Protein AF-A0A392R719-F1 (afdb_monomer)

Mean predicted aligned error: 5.39 Å

Secondary structure (DSSP, 8-state):
-HHHHHHTT-SEEEEEEEETTEEEEEEEE-TTSEEEEEEE-SSEEEEEEE-TTS--EEEEEEE--S-GGGHHHHHHHHHHHHHT--S-EEEEEE----S-STT--SSSPPPHHHHHHHHHHHHHTT----PPPS-S--

Structure (mmCIF, N/CA/C/O backbone):
data_AF-A0A392R719-F1
#
_entry.id   AF-A0A392R719-F1
#
loop_
_atom_site.group_PDB
_atom_site.id
_atom_site.type_symbol
_atom_site.label_atom_id
_atom_site.label_alt_id
_atom_site.label_comp_id
_atom_site.label_asym_id
_atom_site.label_entity_id
_atom_site.label_seq_id
_atom_site.pdbx_PDB_ins_code
_atom_site.Cartn_x
_atom_site.Cartn_y
_atom_site.Cartn_z
_atom_site.occupancy
_atom_site.B_iso_or_equiv
_atom_site.auth_seq_id
_atom_site.auth_comp_id
_atom_site.auth_asym_id
_atom_site.auth_atom_id
_atom_site.pdbx_PDB_model_num
ATOM 1 N N . MET A 1 1 ? -1.434 -20.487 6.150 1.00 82.00 1 MET A N 1
ATOM 2 C CA . MET A 1 1 ? -1.324 -19.248 6.953 1.00 82.00 1 MET A CA 1
ATOM 3 C C . MET A 1 1 ? -1.797 -19.401 8.394 1.00 82.00 1 MET A C 1
ATOM 5 O O . MET A 1 1 ? -1.171 -18.827 9.276 1.00 82.00 1 MET A O 1
ATOM 9 N N . GLU A 1 2 ? -2.795 -20.242 8.665 1.00 81.44 2 GLU A N 1
ATOM 10 C CA . GLU A 1 2 ? -3.361 -20.438 10.010 1.00 81.44 2 GLU A CA 1
ATOM 11 C C . GLU A 1 2 ? -2.340 -20.732 11.126 1.00 81.44 2 GLU A C 1
ATOM 13 O O . GLU A 1 2 ? -2.323 -20.056 12.150 1.00 81.44 2 GLU A O 1
ATOM 18 N N . ARG A 1 3 ? -1.407 -21.670 10.911 1.00 86.62 3 ARG A N 1
ATOM 19 C CA . ARG A 1 3 ? -0.369 -21.989 11.910 1.00 86.62 3 ARG A CA 1
ATOM 20 C C . ARG A 1 3 ? 0.508 -20.781 12.268 1.00 86.62 3 ARG A C 1
ATOM 22 O O . ARG A 1 3 ? 0.873 -20.609 13.424 1.00 86.62 3 ARG A O 1
ATOM 29 N N . ILE A 1 4 ? 0.848 -19.949 11.280 1.00 87.38 4 ILE A N 1
ATOM 30 C CA . ILE A 1 4 ? 1.670 -18.744 11.478 1.00 87.38 4 ILE A CA 1
ATOM 31 C C . ILE A 1 4 ? 0.869 -17.694 12.249 1.00 87.38 4 ILE A C 1
ATOM 33 O O . ILE A 1 4 ? 1.373 -17.145 13.224 1.00 87.38 4 ILE A O 1
ATOM 37 N N . ARG A 1 5 ? -0.393 -17.478 11.858 1.00 91.69 5 ARG A N 1
ATOM 38 C CA . ARG A 1 5 ? -1.322 -16.565 12.532 1.00 91.69 5 ARG A CA 1
ATOM 39 C C . ARG A 1 5 ? -1.428 -16.874 14.028 1.00 91.69 5 ARG A C 1
ATOM 41 O O . ARG A 1 5 ? -1.246 -15.978 14.850 1.00 91.69 5 ARG A O 1
ATOM 48 N N . VAL A 1 6 ? -1.652 -18.145 14.372 1.00 85.88 6 VAL A N 1
ATOM 49 C CA . VAL A 1 6 ? -1.756 -18.607 15.766 1.00 85.88 6 VAL A CA 1
ATOM 50 C C . VAL A 1 6 ? -0.429 -18.434 16.509 1.00 85.88 6 VAL A C 1
ATOM 52 O O . VAL A 1 6 ? -0.413 -17.861 17.598 1.00 85.88 6 VAL A O 1
ATOM 55 N N . ASN A 1 7 ? 0.694 -18.848 15.913 1.00 90.25 7 ASN A N 1
ATOM 56 C CA . ASN A 1 7 ? 2.013 -18.736 16.547 1.00 90.25 7 ASN A CA 1
ATOM 57 C C . ASN A 1 7 ? 2.412 -17.280 16.845 1.00 90.25 7 ASN A C 1
ATOM 59 O O . ASN A 1 7 ? 3.016 -17.006 17.880 1.00 90.25 7 ASN A O 1
ATOM 63 N N . LEU A 1 8 ? 2.050 -16.343 15.964 1.00 90.50 8 LEU A N 1
ATOM 64 C CA . LEU A 1 8 ? 2.314 -14.909 16.126 1.00 90.50 8 LEU A CA 1
ATOM 65 C C . LEU A 1 8 ? 1.253 -14.182 16.972 1.00 90.50 8 LEU A C 1
ATOM 67 O O . LEU A 1 8 ? 1.359 -12.973 17.198 1.00 90.50 8 LEU A O 1
ATOM 71 N N . LYS A 1 9 ? 0.254 -14.912 17.488 1.00 91.31 9 LYS A N 1
ATOM 72 C CA . LYS A 1 9 ? -0.835 -14.383 18.323 1.00 91.31 9 LYS A CA 1
ATOM 73 C C . LYS A 1 9 ? -1.653 -13.298 17.607 1.00 91.31 9 LYS A C 1
ATOM 75 O O . LYS A 1 9 ? -2.016 -12.283 18.208 1.00 91.31 9 LYS A O 1
ATOM 80 N N . PHE A 1 10 ? -1.916 -13.496 16.317 1.00 92.19 10 PHE A N 1
ATOM 81 C CA . PHE A 1 10 ? -2.918 -12.734 15.574 1.00 92.19 10 PHE A CA 1
ATOM 82 C C . PHE A 1 10 ? -4.261 -13.459 15.629 1.00 92.19 10 PHE A C 1
ATOM 84 O O . PHE A 1 10 ? -4.327 -14.687 15.568 1.00 92.19 10 PHE A O 1
ATOM 91 N N . THR A 1 11 ? -5.350 -12.713 15.744 1.00 91.19 11 THR A N 1
ATOM 92 C CA . THR A 1 11 ? -6.697 -13.280 15.909 1.00 91.19 11 THR A CA 1
ATOM 93 C C . THR A 1 11 ? -7.426 -13.415 14.579 1.00 91.19 11 THR A C 1
ATOM 95 O O . THR A 1 11 ? -8.192 -14.357 14.408 1.00 91.19 11 THR A O 1
ATOM 98 N N . SER A 1 12 ? -7.109 -12.548 13.618 1.00 91.50 12 SER A N 1
ATOM 99 C CA . SER A 1 12 ? -7.729 -12.500 12.299 1.00 91.50 12 SER A CA 1
ATOM 100 C C . SER A 1 12 ? -6.676 -12.482 11.190 1.00 91.50 12 SER A C 1
ATOM 102 O O . SER A 1 12 ? -5.532 -12.064 11.394 1.00 91.50 12 SER A O 1
ATOM 104 N N . CYS A 1 13 ? -7.048 -12.983 10.012 1.00 92.56 13 CYS A N 1
ATOM 105 C CA . CYS A 1 13 ? -6.182 -13.046 8.840 1.00 92.56 13 CYS A CA 1
ATOM 106 C C . CYS A 1 13 ? -7.016 -13.040 7.558 1.00 92.56 13 CYS A C 1
ATOM 108 O O . CYS A 1 13 ? -8.025 -13.735 7.475 1.00 92.56 13 CYS A O 1
ATOM 110 N N . LEU A 1 14 ? -6.538 -12.323 6.546 1.00 92.50 14 LEU A N 1
ATOM 111 C CA . LEU A 1 14 ? -6.961 -12.476 5.160 1.00 92.50 14 LEU A CA 1
ATOM 112 C C . LEU A 1 14 ? -5.740 -12.883 4.341 1.00 92.50 14 LEU A C 1
ATOM 114 O O . LEU A 1 14 ? -4.682 -12.266 4.464 1.00 92.50 14 LEU A O 1
ATOM 118 N N . SER A 1 15 ? -5.886 -13.915 3.517 1.00 92.19 15 SER A N 1
ATOM 119 C CA . SER A 1 15 ? -4.845 -14.368 2.599 1.00 92.19 15 SER A CA 1
ATOM 120 C C . SER A 1 15 ? -5.421 -14.483 1.194 1.00 92.19 15 SER A C 1
ATOM 122 O O . SER A 1 15 ? -6.514 -15.013 1.015 1.00 92.19 15 SER A O 1
ATOM 124 N N . VAL A 1 16 ? -4.675 -13.989 0.216 1.00 90.75 16 VAL A N 1
ATOM 125 C CA . VAL A 1 16 ? -4.903 -14.197 -1.211 1.00 90.75 16 VAL A CA 1
ATOM 126 C C . VAL A 1 16 ? -3.910 -15.252 -1.673 1.00 90.75 16 VAL A C 1
ATOM 128 O O . VAL A 1 16 ? -2.716 -15.137 -1.389 1.00 90.75 16 VAL A O 1
ATOM 131 N N . ASP A 1 17 ? -4.408 -16.287 -2.344 1.00 86.00 17 ASP A N 1
ATOM 132 C CA . ASP A 1 17 ? -3.599 -17.435 -2.741 1.00 86.00 17 ASP A CA 1
ATOM 133 C C . ASP A 1 17 ? -2.535 -17.080 -3.788 1.00 86.00 17 ASP A C 1
ATOM 135 O O . ASP A 1 17 ? -2.691 -16.173 -4.612 1.00 86.00 17 ASP A O 1
ATOM 139 N N . VAL A 1 18 ? -1.441 -17.840 -3.754 1.00 84.81 18 VAL A N 1
ATOM 140 C CA . VAL A 1 18 ? -0.403 -17.817 -4.790 1.00 84.81 18 VAL A CA 1
ATOM 141 C C . VAL A 1 18 ? -0.938 -18.426 -6.086 1.00 84.81 18 VAL A C 1
ATOM 143 O O . VAL A 1 18 ? -1.777 -19.326 -6.057 1.00 84.81 18 VAL A O 1
ATOM 146 N N . GLU A 1 19 ? -0.399 -18.009 -7.231 1.00 77.12 19 GLU A N 1
ATOM 147 C CA . GLU A 1 19 ? -0.584 -18.739 -8.487 1.00 77.12 19 GLU A CA 1
ATOM 148 C C . GLU A 1 19 ? 0.731 -19.399 -8.894 1.00 77.12 19 GLU A C 1
ATOM 150 O O . GLU A 1 19 ? 1.744 -18.740 -9.145 1.00 77.12 19 GLU A O 1
ATOM 155 N N . GLY A 1 20 ? 0.738 -20.731 -8.917 1.00 82.44 20 GLY A N 1
ATOM 156 C CA . GLY A 1 20 ? 1.960 -21.495 -9.134 1.00 82.44 20 GLY A CA 1
ATOM 157 C C . GLY A 1 20 ? 2.986 -21.243 -8.024 1.00 82.44 20 GLY A C 1
ATOM 158 O O . GLY A 1 20 ? 2.823 -21.731 -6.908 1.00 82.44 20 GLY A O 1
ATOM 159 N N . ARG A 1 21 ? 4.066 -20.518 -8.342 1.00 73.62 21 ARG A N 1
ATOM 160 C CA . ARG A 1 21 ? 5.173 -20.200 -7.414 1.00 73.62 21 ARG A CA 1
ATOM 161 C C . ARG A 1 21 ? 5.289 -18.710 -7.081 1.00 73.62 21 ARG A C 1
ATOM 163 O O . ARG A 1 21 ? 6.277 -18.313 -6.470 1.00 73.62 21 ARG A O 1
ATOM 170 N N . SER A 1 22 ? 4.330 -17.891 -7.507 1.00 72.88 22 SER A N 1
ATOM 171 C CA . SER A 1 22 ? 4.444 -16.433 -7.446 1.00 72.88 22 SER A CA 1
ATOM 172 C C . SER A 1 22 ? 3.203 -15.779 -6.851 1.00 72.88 22 SER A C 1
ATOM 174 O O . SER A 1 22 ? 2.090 -16.305 -6.929 1.00 72.88 22 SER A O 1
ATOM 176 N N . GLY A 1 23 ? 3.419 -14.602 -6.266 1.00 79.75 23 GLY A N 1
ATOM 177 C CA . GLY A 1 23 ? 2.388 -13.825 -5.592 1.00 79.75 23 GLY A CA 1
ATOM 178 C C . GLY A 1 23 ? 2.100 -14.342 -4.188 1.00 79.75 23 GLY A C 1
ATOM 179 O O . GLY A 1 23 ? 2.987 -14.849 -3.502 1.00 79.75 23 GLY A O 1
ATOM 180 N N . GLY A 1 24 ? 0.839 -14.211 -3.788 1.00 86.56 24 GLY A N 1
ATOM 181 C CA . GLY A 1 24 ? 0.393 -14.453 -2.426 1.00 86.56 24 GLY A CA 1
ATOM 182 C C . GLY A 1 24 ? 0.549 -13.205 -1.570 1.00 86.56 24 GLY A C 1
ATOM 183 O O . GLY A 1 24 ? 1.637 -12.653 -1.433 1.00 86.56 24 GLY A O 1
ATOM 184 N N . LEU A 1 25 ? -0.553 -12.770 -0.972 1.00 91.31 25 LEU A N 1
ATOM 185 C CA . LEU A 1 25 ? -0.563 -11.644 -0.048 1.00 91.31 25 LEU A CA 1
ATOM 186 C C . LEU A 1 25 ? -1.339 -12.054 1.191 1.00 91.31 25 LEU A C 1
ATOM 188 O O . LEU A 1 25 ? -2.380 -12.696 1.091 1.00 91.31 25 LEU A O 1
ATOM 192 N N .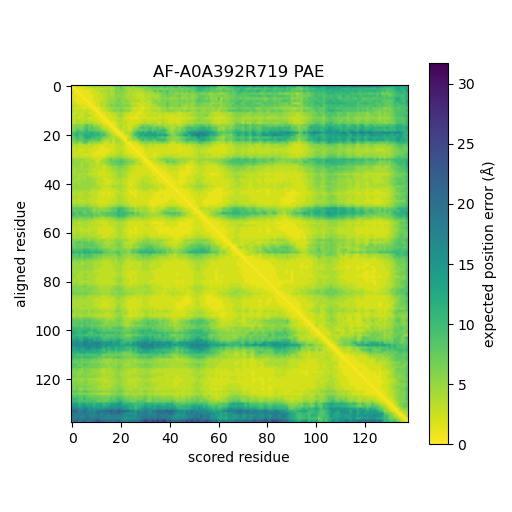 SER A 1 26 ? -0.845 -11.698 2.370 1.00 92.56 26 SER A N 1
ATOM 193 C CA . SER A 1 26 ? -1.572 -11.963 3.602 1.00 92.56 26 SER A CA 1
ATOM 194 C C . SER A 1 26 ? -1.471 -10.786 4.544 1.00 92.56 26 SER A C 1
ATOM 196 O O . SER A 1 26 ? -0.384 -10.269 4.778 1.00 92.56 26 SER A O 1
ATOM 198 N N . VAL A 1 27 ? -2.604 -10.427 5.135 1.00 93.81 27 VAL A N 1
ATOM 199 C CA . VAL A 1 27 ? -2.682 -9.449 6.217 1.00 93.81 27 VAL A CA 1
ATOM 200 C C . VAL A 1 27 ? -3.224 -10.142 7.452 1.00 93.81 27 VAL A C 1
ATOM 202 O O . VAL A 1 27 ? -4.171 -10.921 7.367 1.00 93.81 27 VAL A O 1
ATOM 205 N N . MET A 1 28 ? -2.608 -9.874 8.598 1.00 93.81 28 MET A N 1
ATOM 206 C CA . MET A 1 28 ? -3.021 -10.394 9.897 1.00 93.81 28 MET A CA 1
ATOM 207 C C . MET A 1 28 ? -3.210 -9.235 10.862 1.00 93.81 28 MET A C 1
ATOM 209 O O . MET A 1 28 ? -2.431 -8.284 10.849 1.00 93.81 28 MET A O 1
ATOM 213 N N . TRP A 1 29 ? -4.226 -9.319 11.711 1.00 93.75 29 TRP A N 1
ATOM 214 C CA . TRP A 1 29 ? -4.490 -8.311 12.733 1.00 93.75 29 TRP A CA 1
ATOM 215 C C . TRP A 1 29 ? -5.018 -8.959 14.012 1.00 93.75 29 TRP A C 1
ATOM 217 O O . TRP A 1 29 ? -5.340 -10.151 14.059 1.00 93.75 29 TRP A O 1
ATOM 227 N N . ARG A 1 30 ? -5.010 -8.175 15.090 1.00 91.31 30 ARG A N 1
ATOM 228 C CA . ARG A 1 30 ? -5.545 -8.555 16.401 1.00 91.31 30 ARG A CA 1
ATOM 229 C C . ARG A 1 30 ? -6.925 -7.936 16.583 1.00 91.31 30 ARG A C 1
ATOM 231 O O . ARG A 1 30 ? -7.149 -6.837 16.097 1.00 91.31 30 ARG A O 1
ATOM 238 N N . ASP A 1 31 ? -7.785 -8.574 17.372 1.00 88.19 31 ASP A N 1
ATOM 239 C CA . ASP A 1 31 ? -9.163 -8.116 17.633 1.00 88.19 31 ASP A CA 1
ATOM 240 C C . ASP A 1 31 ? -9.208 -6.815 18.444 1.00 88.19 31 ASP A C 1
ATOM 242 O O . ASP A 1 31 ? -10.249 -6.177 18.559 1.00 88.19 31 ASP A O 1
ATOM 246 N N . THR A 1 32 ? -8.061 -6.391 18.982 1.00 88.75 32 THR A N 1
ATOM 247 C CA . THR A 1 32 ? -7.876 -5.054 19.552 1.00 88.75 32 THR A CA 1
ATOM 248 C C . THR A 1 32 ? -8.057 -3.945 18.514 1.00 88.75 32 THR A C 1
ATOM 250 O O . THR A 1 32 ? -8.296 -2.807 18.897 1.00 88.75 32 THR A O 1
ATOM 253 N N . ILE A 1 33 ? -7.915 -4.262 17.223 1.00 89.62 33 ILE A N 1
ATOM 254 C CA . ILE A 1 33 ? -8.119 -3.350 16.098 1.00 89.62 33 ILE A CA 1
ATOM 255 C C . ILE A 1 33 ? -9.254 -3.914 15.248 1.00 89.62 33 ILE A C 1
ATOM 257 O O . ILE A 1 33 ? -9.202 -5.060 14.795 1.00 89.62 33 ILE A O 1
ATOM 261 N N . LYS A 1 34 ? -10.286 -3.105 15.015 1.00 93.25 34 LYS A N 1
ATOM 262 C CA . LYS A 1 34 ? -11.394 -3.496 14.153 1.00 93.25 34 LYS A CA 1
ATOM 263 C C . LYS A 1 34 ? -11.026 -3.174 12.707 1.00 93.25 34 LYS A C 1
ATOM 265 O O . LYS A 1 34 ? -10.820 -2.018 12.360 1.00 93.25 34 LYS A O 1
ATOM 270 N N . CYS A 1 35 ? -10.944 -4.203 11.871 1.00 94.19 35 CYS A N 1
ATOM 271 C CA . CYS A 1 35 ? -10.668 -4.062 10.443 1.00 94.19 35 CYS A CA 1
ATOM 272 C C . CYS A 1 35 ? -11.825 -4.637 9.628 1.00 94.19 35 CYS A C 1
ATOM 274 O O . CYS A 1 35 ? -12.279 -5.754 9.890 1.00 94.19 35 CYS A O 1
ATOM 276 N N . ARG A 1 36 ? -12.257 -3.912 8.598 1.00 94.44 36 ARG A N 1
ATOM 277 C CA . ARG A 1 36 ? -13.234 -4.367 7.610 1.00 94.44 36 ARG A CA 1
ATOM 278 C C . ARG A 1 36 ? -12.582 -4.451 6.238 1.00 94.44 36 ARG A C 1
ATOM 280 O O . ARG A 1 36 ? -12.029 -3.476 5.747 1.00 94.44 36 ARG A O 1
ATOM 287 N N . VAL A 1 37 ? -12.671 -5.611 5.595 1.00 95.31 37 VAL A N 1
ATOM 288 C CA . VAL A 1 37 ? -12.181 -5.791 4.221 1.00 95.31 37 VAL A CA 1
ATOM 289 C C . VAL A 1 37 ? -13.066 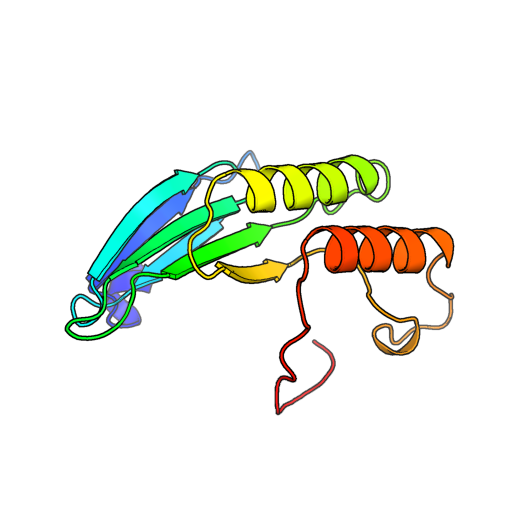-4.993 3.265 1.00 95.31 37 VAL A C 1
ATOM 291 O O . VAL A 1 37 ? -14.286 -5.152 3.279 1.00 95.31 37 VAL A O 1
ATOM 294 N N . MET A 1 38 ? -12.454 -4.129 2.453 1.00 95.31 38 MET A N 1
ATOM 295 C CA . MET A 1 38 ? -13.148 -3.333 1.437 1.00 95.31 38 MET A CA 1
ATOM 296 C C . MET A 1 38 ? -13.188 -4.084 0.104 1.00 95.31 38 MET A C 1
ATOM 298 O O . MET A 1 38 ? -14.255 -4.375 -0.424 1.00 95.31 38 MET A O 1
ATOM 302 N N . ASN A 1 39 ? -12.015 -4.430 -0.418 1.00 95.31 39 ASN A N 1
ATOM 303 C CA . ASN A 1 39 ? -11.809 -5.260 -1.598 1.00 95.31 39 ASN A CA 1
ATOM 304 C C . ASN A 1 39 ? -10.367 -5.784 -1.593 1.00 95.31 39 ASN A C 1
ATOM 306 O O . ASN A 1 39 ? -9.519 -5.335 -0.819 1.00 95.31 39 ASN A O 1
ATOM 310 N N . TYR A 1 40 ? -10.081 -6.757 -2.444 1.00 95.00 40 TYR A N 1
ATOM 311 C CA . TYR A 1 40 ? -8.736 -7.287 -2.612 1.00 95.00 40 TYR A CA 1
ATOM 312 C C . TYR A 1 40 ? -8.562 -7.832 -4.025 1.00 95.00 40 TYR A C 1
ATOM 314 O O . TYR A 1 40 ? -9.526 -8.152 -4.720 1.00 95.00 40 TYR A O 1
ATOM 322 N N . SER A 1 41 ? -7.309 -7.942 -4.434 1.00 92.69 41 SER A N 1
ATOM 323 C CA . SER A 1 41 ? -6.873 -8.600 -5.656 1.00 92.69 41 SER A CA 1
ATOM 324 C C . SER A 1 41 ? -5.603 -9.398 -5.357 1.00 92.69 41 SER A C 1
ATOM 326 O O . SER A 1 41 ? -5.184 -9.531 -4.208 1.00 92.69 41 SER A O 1
ATOM 328 N N . ARG A 1 42 ? -4.942 -9.912 -6.393 1.00 90.38 42 ARG A N 1
ATOM 329 C CA . ARG A 1 42 ? -3.618 -10.531 -6.243 1.00 90.38 42 ARG A CA 1
ATOM 330 C C . ARG A 1 42 ? -2.511 -9.547 -5.881 1.00 90.38 42 ARG A C 1
ATOM 332 O O . ARG A 1 42 ? -1.487 -9.969 -5.356 1.00 90.38 42 ARG A O 1
ATOM 339 N N . ASN A 1 43 ? -2.712 -8.267 -6.176 1.00 92.56 43 ASN A N 1
ATOM 340 C CA . ASN A 1 43 ? -1.711 -7.222 -6.004 1.00 92.56 43 ASN A CA 1
ATOM 341 C C . ASN A 1 43 ? -2.019 -6.296 -4.830 1.00 92.56 43 ASN A C 1
ATOM 343 O O . ASN A 1 43 ? -1.182 -5.468 -4.491 1.00 92.56 43 ASN A O 1
ATOM 347 N N . PHE A 1 44 ? -3.191 -6.406 -4.201 1.00 95.19 44 PHE A N 1
ATOM 348 C CA . PHE A 1 44 ? -3.481 -5.623 -3.008 1.00 95.19 44 PHE A CA 1
ATOM 349 C C . PHE A 1 44 ? -4.553 -6.246 -2.113 1.00 95.19 44 PHE A C 1
ATOM 351 O O . PHE A 1 44 ? -5.426 -6.980 -2.569 1.00 95.19 44 PHE A O 1
ATOM 358 N N . ILE A 1 45 ? -4.538 -5.866 -0.840 1.00 97.06 45 ILE A N 1
ATOM 359 C CA . ILE A 1 45 ? -5.638 -6.039 0.109 1.00 97.06 45 ILE A CA 1
ATOM 360 C C . ILE A 1 45 ? -5.969 -4.659 0.678 1.00 97.06 45 ILE A C 1
ATOM 362 O O . ILE A 1 45 ? -5.099 -4.021 1.266 1.00 97.06 45 ILE A O 1
ATOM 366 N N . ASN A 1 46 ? -7.219 -4.215 0.528 1.00 96.81 46 ASN A N 1
ATOM 367 C CA . ASN A 1 46 ? -7.709 -2.969 1.113 1.00 96.81 46 ASN A CA 1
ATOM 368 C C . ASN A 1 46 ? -8.576 -3.246 2.335 1.00 96.81 46 ASN A C 1
ATOM 370 O O . ASN A 1 46 ? -9.545 -4.013 2.290 1.00 96.81 46 ASN A O 1
ATOM 374 N N . LEU A 1 47 ? -8.249 -2.558 3.418 1.00 97.06 47 LEU A N 1
ATOM 375 C CA . LEU A 1 47 ? -8.902 -2.653 4.710 1.00 97.06 47 LEU A CA 1
ATOM 376 C C . LEU A 1 47 ? -9.315 -1.255 5.153 1.00 97.06 47 LEU A C 1
ATOM 378 O O . LEU A 1 47 ? -8.578 -0.292 4.967 1.00 97.06 47 LEU A O 1
ATOM 382 N N . ILE A 1 48 ? -10.479 -1.158 5.773 1.00 97.19 48 ILE A N 1
ATOM 383 C CA . ILE A 1 48 ? -10.880 0.001 6.561 1.00 97.19 48 ILE A CA 1
ATOM 384 C C . ILE A 1 48 ? -10.596 -0.343 8.016 1.00 97.19 48 ILE A C 1
ATOM 386 O O . ILE A 1 48 ? -11.013 -1.397 8.499 1.00 97.19 48 ILE A O 1
ATOM 390 N N . VAL A 1 49 ? -9.835 0.515 8.678 1.00 96.56 49 VAL A N 1
ATOM 391 C CA . VAL A 1 49 ? -9.448 0.396 10.077 1.00 96.56 49 VAL A CA 1
ATOM 392 C C . VAL A 1 49 ? -10.335 1.333 10.881 1.00 96.56 49 VAL A C 1
ATOM 394 O O . VAL A 1 49 ? -10.333 2.541 10.663 1.00 96.56 49 VAL A O 1
ATOM 397 N N . GLU A 1 50 ? -11.090 0.751 11.805 1.00 94.81 50 GLU A N 1
ATOM 398 C CA . GLU A 1 50 ? -12.039 1.451 12.661 1.00 94.81 50 GLU A CA 1
ATOM 399 C C . GLU A 1 50 ? -11.452 1.530 14.078 1.00 94.81 50 GLU A C 1
ATOM 401 O O . GLU A 1 50 ? -11.205 0.506 14.729 1.00 94.81 50 GLU A O 1
ATOM 406 N N . GLU A 1 51 ? -11.225 2.746 14.576 1.00 87.94 51 GLU A N 1
ATOM 407 C CA . GLU A 1 51 ? -10.697 2.984 15.920 1.00 87.94 51 GLU A CA 1
ATOM 408 C C . GLU A 1 51 ? -11.668 3.849 16.728 1.00 87.94 51 GLU A C 1
ATOM 410 O O . GLU A 1 51 ? -12.087 4.929 16.316 1.00 87.94 51 GLU A O 1
ATOM 415 N N . LYS A 1 52 ? -12.049 3.376 17.919 1.00 87.31 52 LYS A N 1
ATOM 416 C CA . LYS A 1 52 ? -13.054 4.058 18.738 1.00 87.31 52 LYS A CA 1
ATOM 417 C C . LYS A 1 52 ? -12.577 5.463 19.123 1.00 87.31 52 LYS A C 1
ATOM 419 O O . LYS A 1 52 ? -11.610 5.608 19.863 1.00 87.31 52 LYS A O 1
ATOM 424 N N . GLY A 1 53 ? -13.325 6.480 18.696 1.00 87.81 53 GLY A N 1
ATOM 425 C CA . GLY A 1 53 ? -13.030 7.882 19.006 1.00 87.81 53 GLY A CA 1
ATOM 426 C C . GLY A 1 53 ? -12.025 8.542 18.060 1.00 87.81 53 GLY A C 1
ATOM 427 O O . GLY A 1 53 ? -11.624 9.672 18.329 1.00 87.81 53 GLY A O 1
ATOM 428 N N . LYS A 1 54 ? -11.637 7.871 16.970 1.00 90.62 54 LYS A N 1
ATOM 429 C CA . LYS A 1 54 ? -10.901 8.469 15.853 1.00 90.62 54 LYS A CA 1
ATOM 430 C C . LYS A 1 54 ? -11.692 8.313 14.559 1.00 90.62 54 LYS A C 1
ATOM 432 O O . LYS A 1 54 ? -12.679 7.585 14.513 1.00 90.62 54 LYS A O 1
ATOM 437 N N . GLU A 1 55 ? -11.266 9.043 13.539 1.00 93.62 55 GLU A N 1
ATOM 438 C CA . GLU A 1 55 ? -11.773 8.869 12.184 1.00 93.62 55 GLU A CA 1
ATOM 439 C C . GLU A 1 55 ? -11.304 7.524 11.615 1.00 93.62 55 GLU A C 1
ATOM 441 O O . GLU A 1 55 ? -10.163 7.105 11.840 1.00 93.62 55 GLU A O 1
ATOM 446 N N . ASP A 1 56 ? -12.197 6.849 10.893 1.00 95.81 56 ASP A N 1
ATOM 447 C CA . ASP A 1 56 ? -11.856 5.635 10.162 1.00 95.81 56 ASP A CA 1
ATOM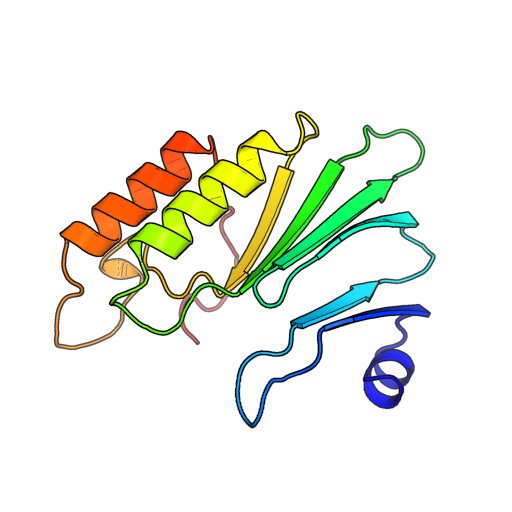 448 C C . ASP A 1 56 ? -10.840 5.966 9.067 1.00 95.81 56 ASP A C 1
ATOM 450 O O . ASP A 1 56 ? -10.929 6.987 8.389 1.00 95.81 56 ASP A O 1
ATOM 454 N N . TRP A 1 57 ? -9.884 5.073 8.851 1.00 96.69 57 TRP A N 1
ATOM 455 C CA . TRP A 1 57 ? -8.869 5.254 7.817 1.00 96.69 57 TRP A CA 1
ATOM 456 C C . TRP A 1 57 ? -8.670 3.969 7.029 1.00 96.69 57 TRP A C 1
ATOM 458 O O . TRP A 1 57 ? -9.115 2.885 7.410 1.00 96.69 57 TRP A O 1
ATOM 468 N N . ARG A 1 58 ? -8.024 4.087 5.877 1.00 96.94 58 ARG A N 1
ATOM 469 C CA . ARG A 1 58 ? -7.846 2.998 4.928 1.00 96.94 58 ARG A CA 1
ATOM 470 C C . ARG A 1 58 ? -6.400 2.529 4.911 1.00 96.94 58 ARG A C 1
ATOM 472 O O . ARG A 1 58 ? -5.495 3.320 4.662 1.00 96.94 58 ARG A O 1
ATOM 479 N N . LEU A 1 59 ? -6.207 1.227 5.096 1.00 96.81 59 LEU A N 1
ATOM 480 C CA . LEU A 1 59 ? -4.936 0.541 4.909 1.00 96.81 59 LEU A CA 1
ATOM 481 C C . LEU A 1 59 ? -4.967 -0.264 3.610 1.00 96.81 59 LEU A C 1
ATOM 483 O O . LEU A 1 59 ? -5.801 -1.155 3.446 1.00 96.81 59 LEU A O 1
ATOM 487 N N . THR A 1 60 ? -4.017 -0.005 2.722 1.00 97.50 60 THR A N 1
ATOM 488 C CA . THR A 1 60 ? -3.759 -0.841 1.550 1.00 97.50 60 THR A CA 1
ATOM 489 C C . THR A 1 60 ? -2.453 -1.592 1.740 1.00 97.50 60 THR A C 1
ATOM 491 O O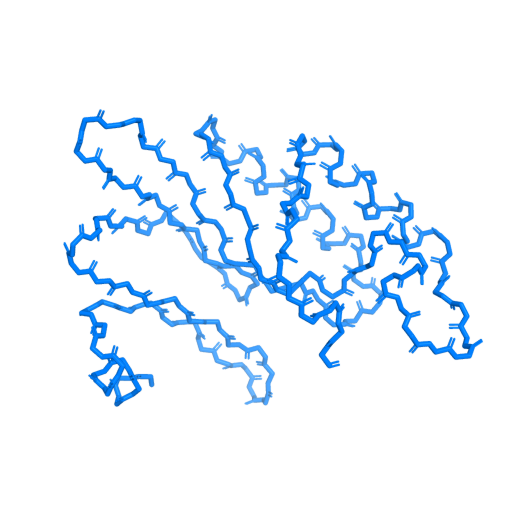 . THR A 1 60 ? -1.392 -0.986 1.830 1.00 97.50 60 THR A O 1
ATOM 494 N N . CYS A 1 61 ? -2.513 -2.919 1.761 1.00 96.19 61 CYS A N 1
ATOM 495 C CA . CYS A 1 61 ? -1.327 -3.756 1.625 1.00 96.19 61 CYS A CA 1
ATOM 496 C C . CYS A 1 61 ? -1.121 -4.039 0.140 1.00 96.19 61 CYS A C 1
ATOM 498 O O . CYS A 1 61 ? -1.981 -4.661 -0.474 1.00 96.19 61 CYS A O 1
ATOM 500 N N . TYR A 1 62 ? -0.024 -3.561 -0.433 1.00 94.75 62 TYR A N 1
ATOM 501 C CA . TYR A 1 62 ? 0.253 -3.542 -1.864 1.00 94.75 62 TYR A CA 1
ATOM 502 C C . TYR A 1 62 ? 1.419 -4.466 -2.230 1.00 94.75 62 TYR A C 1
ATOM 504 O O . TYR A 1 62 ? 2.415 -4.569 -1.514 1.00 94.75 62 TYR A O 1
ATOM 512 N N . TYR A 1 63 ? 1.295 -5.131 -3.371 1.00 91.94 63 TYR A N 1
ATOM 513 C CA . TYR A 1 63 ? 2.324 -5.958 -3.978 1.00 91.94 63 TYR A CA 1
ATOM 514 C C . TYR A 1 63 ? 2.414 -5.625 -5.470 1.00 91.94 63 TYR A C 1
ATOM 516 O O . TYR A 1 63 ? 1.637 -6.116 -6.296 1.00 91.94 63 TYR A O 1
ATOM 524 N N . GLY A 1 64 ? 3.345 -4.734 -5.801 1.00 88.38 64 GLY A N 1
ATOM 525 C CA . GLY A 1 64 ? 3.593 -4.249 -7.151 1.00 88.38 64 GLY A CA 1
ATOM 526 C C . GLY A 1 64 ? 4.171 -5.326 -8.062 1.00 88.38 64 GLY A C 1
ATOM 527 O O . GLY A 1 64 ? 4.750 -6.314 -7.614 1.00 88.38 64 GLY A O 1
ATOM 528 N N . TYR A 1 65 ? 4.029 -5.128 -9.371 1.00 87.94 65 TYR A N 1
ATOM 529 C CA . TYR A 1 65 ? 4.510 -6.096 -10.352 1.00 87.94 65 TYR A CA 1
ATOM 530 C C . TYR A 1 65 ? 6.047 -6.206 -10.334 1.00 87.94 65 TYR A C 1
ATOM 532 O O . TYR A 1 65 ? 6.743 -5.183 -10.401 1.00 87.94 65 TYR A O 1
ATOM 540 N N . PRO A 1 66 ? 6.610 -7.426 -10.296 1.00 84.62 66 PRO A N 1
ATOM 541 C CA . PRO A 1 66 ? 8.055 -7.606 -10.391 1.00 84.62 66 PRO A CA 1
ATOM 542 C C . PRO A 1 66 ? 8.569 -7.302 -11.809 1.00 84.62 66 PRO A C 1
ATOM 544 O O . PRO A 1 66 ? 9.726 -6.914 -11.988 1.00 84.62 66 PRO A O 1
ATOM 547 N N . GLU A 1 67 ? 7.726 -7.431 -12.840 1.00 85.56 67 GLU A N 1
ATOM 548 C CA . GLU A 1 67 ? 8.126 -7.197 -14.224 1.00 85.56 67 GLU A CA 1
ATOM 549 C C . GLU A 1 67 ? 8.220 -5.704 -14.554 1.00 85.56 67 GLU A C 1
ATOM 551 O O . GLU A 1 67 ? 7.231 -4.969 -14.555 1.00 85.56 67 GLU A O 1
ATOM 556 N N . ARG A 1 68 ? 9.405 -5.263 -14.995 1.00 82.44 68 ARG A N 1
ATOM 557 C CA . ARG A 1 68 ? 9.629 -3.873 -15.438 1.00 82.44 68 ARG A CA 1
ATOM 558 C C . ARG A 1 68 ? 8.686 -3.422 -16.559 1.00 82.44 68 ARG A C 1
ATOM 560 O O . ARG A 1 68 ? 8.361 -2.243 -16.642 1.00 82.44 68 ARG A O 1
ATOM 567 N N . GLY A 1 69 ? 8.233 -4.340 -17.416 1.00 86.81 69 GLY A N 1
ATOM 568 C CA . GLY A 1 69 ? 7.279 -4.031 -18.489 1.00 86.81 69 GLY A CA 1
ATOM 569 C C . GLY A 1 69 ? 5.903 -3.578 -17.985 1.00 86.81 69 GLY A C 1
ATOM 570 O O . GLY A 1 69 ? 5.157 -2.958 -18.736 1.00 86.81 69 GLY A O 1
ATOM 571 N N . ARG A 1 70 ? 5.578 -3.840 -16.712 1.00 88.44 70 ARG A N 1
ATOM 572 C CA . ARG A 1 70 ? 4.271 -3.564 -16.099 1.00 88.44 70 ARG A CA 1
ATOM 573 C C . ARG A 1 70 ? 4.285 -2.366 -15.149 1.00 88.44 70 ARG A C 1
ATOM 575 O O . ARG A 1 70 ? 3.316 -2.134 -14.438 1.00 88.44 70 ARG A O 1
ATOM 582 N N . ARG A 1 71 ? 5.351 -1.563 -15.164 1.00 90.94 71 ARG A N 1
ATOM 583 C CA . ARG A 1 71 ? 5.524 -0.403 -14.269 1.00 90.94 71 ARG A CA 1
ATOM 584 C C . ARG A 1 71 ? 4.423 0.640 -14.435 1.00 90.94 71 ARG A C 1
ATOM 586 O O . ARG A 1 71 ? 3.854 1.080 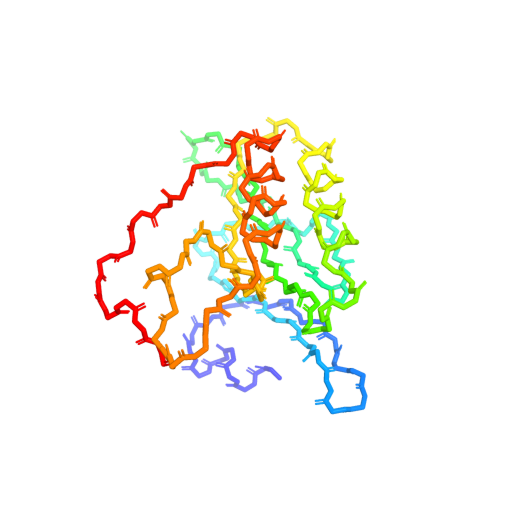-13.451 1.00 90.94 71 ARG A O 1
ATOM 593 N N . ARG A 1 72 ? 4.021 0.932 -15.677 1.00 92.12 72 ARG A N 1
ATOM 594 C CA . ARG A 1 72 ? 2.868 1.813 -15.937 1.00 92.12 72 ARG A CA 1
ATOM 595 C C . ARG A 1 72 ? 1.577 1.267 -15.330 1.00 92.12 72 ARG A C 1
ATOM 597 O O . ARG A 1 72 ? 0.886 2.005 -14.652 1.00 92.12 72 ARG A O 1
ATOM 604 N N . GLN A 1 73 ? 1.324 -0.036 -15.474 1.00 93.38 73 GLN A N 1
ATOM 605 C CA . GLN A 1 73 ? 0.158 -0.682 -14.861 1.00 93.38 73 GLN A CA 1
ATOM 606 C C . GLN A 1 73 ? 0.208 -0.631 -13.327 1.00 93.38 73 GLN A C 1
ATOM 608 O O . GLN A 1 73 ? -0.833 -0.514 -12.694 1.00 93.38 73 GLN A O 1
ATOM 613 N N . ALA A 1 74 ? 1.399 -0.714 -12.724 1.00 93.44 74 ALA A N 1
ATOM 614 C CA . ALA A 1 74 ? 1.568 -0.525 -11.284 1.00 93.44 74 ALA A CA 1
ATOM 615 C C . ALA A 1 74 ? 1.204 0.910 -10.860 1.00 93.44 74 ALA A C 1
ATOM 617 O O . ALA A 1 74 ? 0.497 1.100 -9.878 1.00 93.44 74 ALA A O 1
ATOM 618 N N . TRP A 1 75 ? 1.647 1.914 -11.619 1.00 95.06 75 TRP A N 1
ATOM 619 C CA . TRP A 1 75 ? 1.344 3.322 -11.350 1.00 95.06 75 TRP A CA 1
ATOM 620 C C . TRP A 1 75 ? -0.138 3.652 -11.544 1.00 95.06 75 TRP A C 1
ATOM 622 O O . TRP A 1 75 ? -0.721 4.335 -10.710 1.00 95.06 75 TRP A O 1
ATOM 632 N N . ASP A 1 76 ? -0.759 3.135 -12.603 1.00 95.62 76 ASP A N 1
ATOM 633 C CA . ASP A 1 76 ? -2.191 3.316 -12.857 1.00 95.62 76 ASP A CA 1
ATOM 634 C C . ASP A 1 76 ? -3.024 2.661 -11.749 1.00 95.62 76 ASP A C 1
ATOM 636 O O . ASP A 1 76 ? -3.939 3.284 -11.222 1.00 95.62 76 ASP A O 1
ATOM 640 N N . MET A 1 77 ? -2.631 1.468 -11.291 1.00 95.19 77 MET A N 1
ATOM 641 C CA . MET A 1 77 ? -3.265 0.801 -10.152 1.00 95.19 77 MET A CA 1
ATOM 642 C C . MET A 1 77 ? -3.157 1.614 -8.853 1.00 95.19 77 MET A C 1
ATOM 644 O O . MET A 1 77 ? -4.094 1.603 -8.061 1.00 95.19 77 MET A O 1
ATOM 648 N N . LEU A 1 78 ? -2.053 2.334 -8.613 1.00 95.94 78 LEU A N 1
ATOM 649 C CA . LEU A 1 78 ? -1.950 3.235 -7.456 1.00 95.94 78 LEU A CA 1
ATOM 650 C C . LEU A 1 78 ? -2.957 4.386 -7.540 1.00 95.94 78 LEU A C 1
ATOM 652 O O . LEU A 1 78 ? -3.601 4.689 -6.537 1.00 95.94 78 LEU A O 1
ATOM 656 N N . ARG A 1 79 ? -3.138 4.978 -8.726 1.00 96.19 79 ARG A N 1
ATOM 657 C CA . ARG A 1 79 ? -4.127 6.045 -8.946 1.00 96.19 79 ARG A CA 1
ATOM 658 C C . ARG A 1 79 ? -5.554 5.529 -8.802 1.00 96.19 79 ARG A C 1
ATOM 660 O O . ARG A 1 79 ? -6.350 6.123 -8.088 1.00 96.19 79 ARG A O 1
ATOM 667 N N . GLU A 1 80 ? -5.850 4.363 -9.375 1.00 96.00 80 GLU A N 1
ATOM 668 C CA . GLU A 1 80 ? -7.139 3.696 -9.176 1.00 96.00 80 GLU A CA 1
ATOM 669 C C . GLU A 1 80 ? -7.401 3.436 -7.688 1.00 96.00 80 GLU A C 1
ATOM 671 O O . GLU A 1 80 ? -8.499 3.681 -7.200 1.00 96.00 80 GLU A O 1
ATOM 676 N N . LEU A 1 81 ? -6.393 2.969 -6.941 1.00 96.31 81 LEU A N 1
ATOM 677 C CA . LEU A 1 81 ? -6.499 2.774 -5.496 1.00 96.31 81 LEU A CA 1
ATOM 678 C C . LEU A 1 81 ? -6.752 4.091 -4.765 1.00 96.31 81 LEU A C 1
ATOM 680 O O . LEU A 1 81 ? -7.585 4.093 -3.857 1.00 96.31 81 LEU A O 1
ATOM 684 N N . ARG A 1 82 ? -6.097 5.193 -5.139 1.00 95.69 82 ARG A N 1
ATOM 685 C CA . ARG A 1 82 ? -6.378 6.514 -4.566 1.00 95.69 82 ARG A CA 1
ATOM 686 C C . ARG A 1 82 ? -7.853 6.879 -4.743 1.00 95.69 82 ARG A C 1
ATOM 688 O O . ARG A 1 82 ? -8.505 7.159 -3.742 1.00 95.69 82 ARG A O 1
ATOM 695 N N . ASP A 1 83 ? -8.384 6.753 -5.954 1.00 95.56 83 ASP A N 1
ATOM 696 C CA . ASP A 1 83 ? -9.739 7.194 -6.318 1.00 95.56 83 ASP A CA 1
ATOM 697 C C . ASP A 1 83 ? -10.875 6.329 -5.732 1.00 95.56 83 ASP A C 1
ATOM 699 O O . ASP A 1 83 ? -12.044 6.703 -5.791 1.00 95.56 83 ASP A O 1
ATOM 703 N N . MET A 1 84 ? -10.570 5.167 -5.139 1.00 94.62 84 MET A N 1
ATOM 704 C CA . MET A 1 84 ? -11.592 4.281 -4.556 1.00 94.62 84 MET A CA 1
ATOM 705 C C . MET A 1 84 ? -12.279 4.837 -3.299 1.00 94.62 84 MET A C 1
ATOM 707 O O . MET A 1 84 ? -13.325 4.309 -2.914 1.00 94.62 84 MET A O 1
ATOM 711 N N . SER A 1 85 ? -11.673 5.790 -2.586 1.00 94.56 85 SER A N 1
ATOM 712 C CA . SER A 1 85 ? -12.200 6.291 -1.310 1.00 94.56 85 SER A CA 1
ATOM 713 C C . SER A 1 85 ? -11.515 7.582 -0.872 1.00 94.56 85 SER A C 1
ATOM 715 O O . SER A 1 85 ? -10.291 7.678 -0.951 1.00 94.56 85 SER A O 1
ATOM 717 N N . ASP A 1 86 ? -12.299 8.491 -0.292 1.00 94.31 86 ASP A N 1
ATOM 718 C CA . ASP A 1 86 ? -11.835 9.753 0.300 1.00 94.31 86 ASP A CA 1
ATOM 719 C C . ASP A 1 86 ? -11.305 9.608 1.740 1.00 94.31 86 ASP A C 1
ATOM 721 O O . ASP A 1 86 ? -10.849 10.583 2.334 1.00 94.31 86 ASP A O 1
ATOM 725 N N . LEU A 1 87 ? -11.372 8.408 2.336 1.00 96.06 87 LEU A N 1
ATOM 726 C CA . LEU A 1 87 ? -10.845 8.176 3.686 1.00 96.06 87 LEU A CA 1
ATOM 727 C C . LEU A 1 87 ? -9.329 8.431 3.742 1.00 96.06 87 LEU A C 1
ATOM 729 O O . LEU A 1 87 ? -8.630 8.072 2.785 1.00 96.06 87 LEU A O 1
ATOM 733 N N . PRO A 1 88 ? -8.793 8.919 4.882 1.00 95.81 88 PRO A N 1
ATOM 734 C CA . PRO A 1 88 ? -7.353 9.006 5.100 1.00 95.81 88 PRO A CA 1
ATOM 735 C C . PRO A 1 88 ? -6.672 7.686 4.739 1.00 95.81 88 PRO A C 1
ATOM 737 O O . PRO A 1 88 ? -7.102 6.615 5.174 1.00 95.81 88 PRO A O 1
ATOM 740 N N . TRP A 1 89 ? -5.636 7.746 3.906 1.00 96.56 89 TRP A N 1
ATOM 741 C CA . TRP A 1 89 ? -5.104 6.563 3.240 1.00 96.56 89 TRP A CA 1
A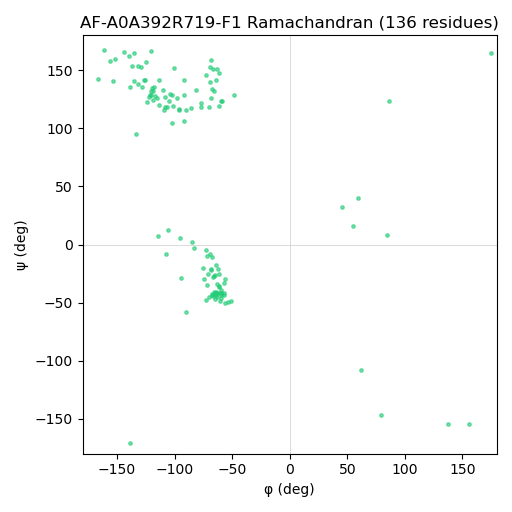TOM 742 C C . TRP A 1 89 ? -3.643 6.322 3.591 1.00 96.56 89 TRP A C 1
ATOM 744 O O . TRP A 1 89 ? -2.794 7.199 3.456 1.00 96.56 89 TRP A O 1
ATOM 754 N N . CYS A 1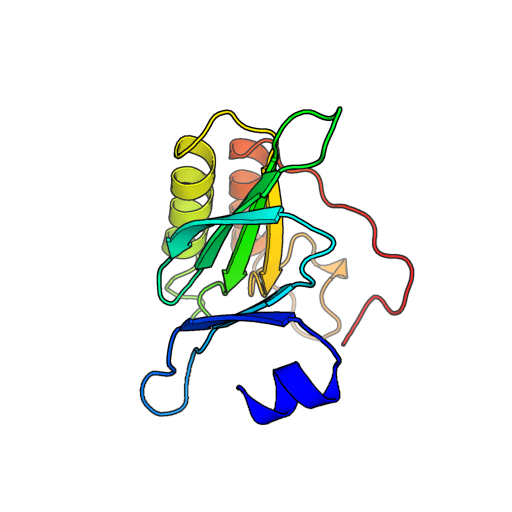 90 ? -3.355 5.098 4.018 1.00 95.75 90 CYS A N 1
ATOM 755 C CA . CYS A 1 90 ? -2.013 4.586 4.214 1.00 95.75 90 CYS A CA 1
ATOM 756 C C . CYS A 1 90 ? -1.834 3.343 3.344 1.00 95.75 90 CYS A C 1
ATOM 758 O O . CYS A 1 90 ? -2.647 2.414 3.370 1.00 95.75 90 CYS A O 1
ATOM 760 N N . ILE A 1 91 ? -0.758 3.325 2.568 1.00 95.75 91 ILE A N 1
ATOM 761 C CA . ILE A 1 91 ? -0.391 2.214 1.699 1.00 95.75 91 ILE A CA 1
ATOM 762 C C . ILE A 1 91 ? 0.985 1.697 2.103 1.00 95.75 91 ILE A C 1
ATOM 764 O O . ILE A 1 91 ? 1.920 2.463 2.309 1.00 95.75 91 ILE A O 1
ATOM 768 N N . VAL A 1 92 ? 1.094 0.380 2.235 1.00 94.56 92 VAL A N 1
ATOM 769 C CA . VAL A 1 92 ? 2.307 -0.314 2.667 1.00 94.56 92 VAL A CA 1
ATOM 770 C C . VAL A 1 92 ? 2.529 -1.546 1.811 1.00 94.56 92 VAL A C 1
ATOM 772 O O . VAL A 1 92 ? 1.573 -2.154 1.335 1.00 94.56 92 VAL A O 1
ATOM 775 N N . GLY A 1 93 ? 3.777 -1.973 1.672 1.00 91.88 93 GLY A N 1
ATOM 776 C CA . GLY A 1 93 ? 4.114 -3.236 1.029 1.00 91.88 93 GLY A CA 1
ATOM 777 C C . GLY A 1 93 ? 5.315 -3.110 0.109 1.00 91.88 93 GLY A C 1
ATOM 778 O O . GLY A 1 93 ? 6.166 -2.247 0.304 1.00 91.88 93 GLY A O 1
ATOM 779 N N . ASP A 1 94 ? 5.384 -3.994 -0.878 1.00 90.31 94 ASP A N 1
ATOM 780 C CA . ASP A 1 94 ? 6.481 -4.033 -1.839 1.00 90.31 94 ASP A CA 1
ATOM 781 C C . ASP A 1 94 ? 6.023 -3.407 -3.156 1.00 90.31 94 ASP A C 1
ATOM 783 O O . ASP A 1 94 ? 5.260 -4.002 -3.918 1.00 90.31 94 ASP A O 1
ATOM 787 N N . PHE A 1 95 ? 6.480 -2.186 -3.424 1.00 90.56 95 PHE A N 1
ATOM 788 C CA . PHE A 1 95 ? 6.147 -1.476 -4.655 1.00 90.56 95 PHE A CA 1
ATOM 789 C C . PHE A 1 95 ? 6.914 -2.012 -5.869 1.00 90.56 95 PHE A C 1
ATOM 791 O O . PHE A 1 95 ? 6.478 -1.809 -7.002 1.00 90.56 95 PHE A O 1
ATOM 798 N N . ASN A 1 96 ? 8.033 -2.715 -5.653 1.00 88.44 96 ASN A N 1
ATOM 799 C CA . ASN A 1 96 ? 8.992 -3.107 -6.684 1.00 88.44 96 ASN A CA 1
ATOM 800 C C . ASN A 1 96 ? 9.545 -1.925 -7.523 1.00 88.44 96 ASN A C 1
ATOM 802 O O . ASN A 1 96 ? 10.138 -2.137 -8.586 1.00 88.44 96 ASN A O 1
ATOM 806 N N . ASP A 1 97 ? 9.383 -0.690 -7.047 1.00 87.81 97 ASP A N 1
ATOM 807 C CA . ASP A 1 97 ? 9.786 0.569 -7.675 1.00 87.81 97 ASP A CA 1
ATOM 808 C C . ASP A 1 97 ? 10.677 1.380 -6.722 1.00 87.81 97 ASP A C 1
ATOM 810 O O . ASP A 1 97 ? 10.642 1.182 -5.510 1.00 87.81 97 ASP A O 1
ATOM 814 N N . LEU A 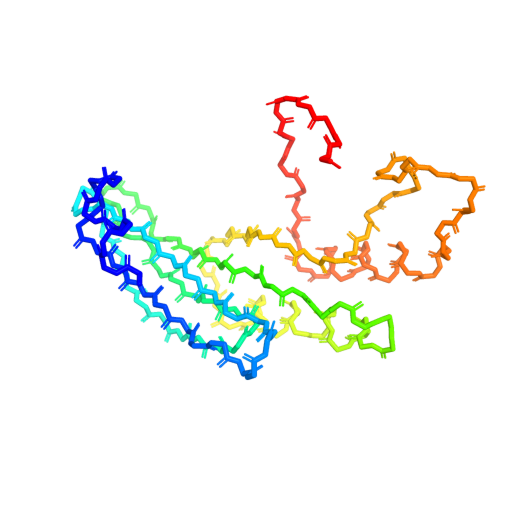1 98 ? 11.494 2.280 -7.276 1.00 85.69 98 LEU A N 1
ATOM 815 C CA . LEU A 1 98 ? 12.457 3.082 -6.514 1.00 85.69 98 LEU A CA 1
ATOM 816 C C . LEU A 1 98 ? 12.113 4.565 -6.623 1.00 85.69 98 LEU A C 1
ATOM 818 O O . LEU A 1 98 ? 11.993 5.085 -7.738 1.00 85.69 98 LEU A O 1
ATOM 822 N N . LEU A 1 99 ? 12.004 5.253 -5.484 1.00 86.06 99 LEU A N 1
ATOM 823 C CA . LEU A 1 99 ? 11.784 6.699 -5.448 1.00 86.06 99 LEU A CA 1
ATOM 824 C C . LEU A 1 99 ? 13.054 7.457 -5.802 1.00 86.06 99 LEU A C 1
ATOM 826 O O . LEU A 1 99 ? 12.966 8.542 -6.360 1.00 86.06 99 LEU A O 1
ATOM 830 N N . SER A 1 100 ? 14.233 6.915 -5.519 1.00 85.06 100 SER A N 1
ATOM 831 C CA . SER A 1 100 ? 15.525 7.536 -5.790 1.00 85.06 100 SER A CA 1
ATOM 832 C C . SER A 1 100 ? 16.552 6.525 -6.294 1.00 85.06 100 SER A C 1
ATOM 834 O O . SER A 1 100 ? 16.412 5.316 -6.141 1.00 85.06 100 SER A O 1
ATOM 836 N N . GLN A 1 101 ? 17.625 7.032 -6.905 1.00 85.75 101 GLN A N 1
ATOM 837 C CA . GLN A 1 101 ? 18.808 6.210 -7.185 1.00 85.75 101 GLN A CA 1
ATOM 838 C C . GLN A 1 101 ? 19.510 5.790 -5.890 1.00 85.75 101 GLN A C 1
ATOM 840 O O . GLN A 1 101 ? 20.151 4.746 -5.861 1.00 85.75 101 GLN A O 1
ATOM 845 N N . GLU A 1 102 ? 19.378 6.600 -4.838 1.00 83.88 102 GLU A N 1
ATOM 846 C CA . GLU A 1 102 ? 19.970 6.356 -3.518 1.00 83.88 102 GLU A CA 1
ATOM 847 C C . GLU A 1 102 ? 19.364 5.127 -2.832 1.00 83.88 102 GLU A C 1
ATOM 849 O O . GLU A 1 102 ? 20.066 4.413 -2.122 1.00 83.88 102 GLU A O 1
ATOM 854 N N . ASP A 1 103 ? 18.112 4.797 -3.160 1.00 80.69 103 ASP A N 1
ATOM 855 C CA . ASP A 1 103 ? 17.414 3.601 -2.671 1.00 80.69 103 ASP A CA 1
ATOM 856 C C . ASP A 1 103 ? 18.006 2.306 -3.255 1.00 80.69 103 ASP A C 1
ATOM 858 O O . ASP A 1 103 ? 17.643 1.195 -2.864 1.00 80.69 103 ASP A O 1
ATOM 862 N N . LYS A 1 104 ? 18.928 2.421 -4.220 1.00 82.06 104 LYS A N 1
ATOM 863 C CA . LYS A 1 104 ? 19.587 1.291 -4.861 1.00 82.06 104 LYS A CA 1
ATOM 864 C C . LYS A 1 104 ? 21.070 1.251 -4.538 1.00 82.06 104 LYS A C 1
ATOM 866 O O . LYS A 1 104 ? 21.869 2.056 -5.009 1.00 82.06 104 LYS A O 1
ATOM 871 N N . LYS A 1 105 ? 21.478 0.149 -3.916 1.00 80.25 105 LYS A N 1
ATOM 872 C CA . LYS A 1 105 ? 22.885 -0.234 -3.820 1.00 80.25 105 LYS A CA 1
ATOM 873 C C . LYS A 1 105 ? 23.270 -1.153 -4.982 1.00 80.25 105 LYS A C 1
ATOM 875 O O . LYS A 1 105 ? 22.886 -2.319 -5.021 1.00 80.25 105 LYS A O 1
ATOM 880 N N . GLY A 1 106 ? 24.028 -0.645 -5.954 1.00 82.00 106 GLY A N 1
ATOM 881 C CA . GLY A 1 106 ? 24.542 -1.463 -7.057 1.00 82.00 106 GLY A CA 1
ATOM 882 C C . GLY A 1 106 ? 25.280 -0.669 -8.133 1.00 82.00 106 GLY A C 1
ATOM 883 O O . GLY A 1 106 ? 25.168 0.548 -8.207 1.00 82.00 106 GLY A O 1
ATOM 884 N N . THR A 1 107 ? 26.030 -1.370 -8.986 1.00 80.44 107 THR A N 1
ATOM 885 C CA . THR A 1 107 ? 26.916 -0.748 -9.989 1.00 80.44 107 THR A CA 1
ATOM 886 C C . THR A 1 107 ? 26.157 -0.103 -11.146 1.00 80.44 107 THR A C 1
ATOM 888 O O . THR A 1 107 ? 26.584 0.910 -11.691 1.00 80.44 107 THR A O 1
ATOM 891 N N . HIS A 1 108 ? 25.030 -0.694 -11.549 1.00 84.19 108 HIS A N 1
ATOM 892 C CA . HIS A 1 108 ? 24.231 -0.175 -12.655 1.00 84.19 108 HIS A CA 1
ATOM 893 C C . HIS A 1 108 ? 23.161 0.784 -12.133 1.00 84.19 108 HIS A C 1
ATOM 895 O O . HIS A 1 108 ? 22.388 0.373 -11.263 1.00 84.19 108 HIS A O 1
ATOM 901 N N . PRO A 1 109 ? 23.032 2.002 -12.683 1.00 80.56 109 PRO A N 1
ATOM 902 C CA . PRO A 1 109 ? 21.966 2.916 -12.291 1.00 80.56 109 PRO A CA 1
ATOM 903 C C . PRO A 1 109 ? 20.590 2.329 -12.628 1.00 80.56 109 PRO A C 1
ATOM 905 O O . PRO A 1 109 ? 20.437 1.520 -13.551 1.00 80.56 109 PRO A O 1
ATOM 908 N N . HIS A 1 110 ? 19.571 2.701 -11.858 1.00 85.12 110 HIS A N 1
ATOM 909 C CA . HIS A 1 110 ? 18.193 2.444 -12.258 1.00 85.12 110 HIS A CA 1
ATOM 910 C C . HIS A 1 110 ? 17.815 3.395 -13.411 1.00 85.12 110 HIS A C 1
ATOM 912 O O . HIS A 1 110 ? 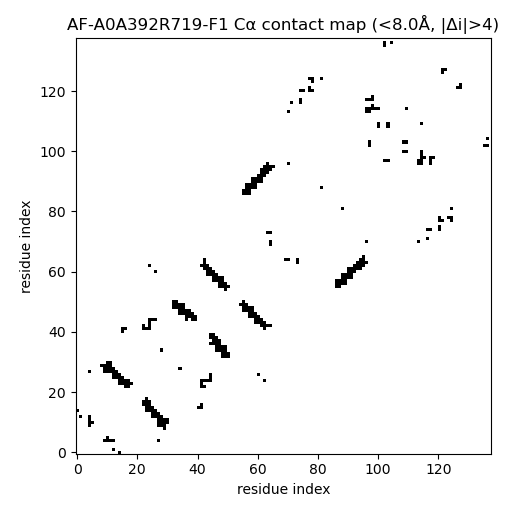18.314 4.517 -13.465 1.00 85.12 110 HIS A O 1
ATOM 918 N N . PRO A 1 111 ? 16.976 3.005 -14.380 1.00 87.62 111 PRO A N 1
ATOM 919 C CA . PRO A 1 111 ? 16.520 3.941 -15.405 1.00 87.62 111 PRO A CA 1
ATOM 920 C C . PRO A 1 111 ? 15.770 5.137 -14.794 1.00 87.62 111 PRO A C 1
ATOM 922 O O . PRO A 1 111 ? 14.762 4.953 -14.121 1.00 87.62 111 PRO A O 1
ATOM 925 N N . ASN A 1 112 ? 16.216 6.367 -15.072 1.00 88.75 112 ASN A N 1
ATOM 926 C CA . ASN A 1 112 ? 15.626 7.583 -14.484 1.00 88.75 112 ASN A CA 1
ATOM 927 C C . ASN A 1 112 ? 14.125 7.738 -14.763 1.00 88.75 112 ASN A C 1
ATOM 929 O O . ASN A 1 112 ? 13.393 8.258 -13.927 1.00 88.75 112 ASN A O 1
ATOM 933 N N . TRP A 1 113 ? 13.653 7.273 -15.921 1.00 89.38 113 TRP A N 1
ATOM 934 C CA . TRP A 1 113 ? 12.234 7.340 -16.269 1.00 89.38 113 TRP A CA 1
ATOM 935 C C . TRP A 1 113 ? 11.353 6.478 -15.349 1.00 89.38 113 TRP A C 1
ATOM 937 O O . TRP A 1 113 ? 10.189 6.815 -15.165 1.00 89.38 113 TRP A O 1
ATOM 947 N N . LEU A 1 114 ? 11.898 5.408 -14.754 1.00 88.44 114 LEU A N 1
ATOM 948 C CA . LEU A 1 114 ? 11.182 4.585 -13.777 1.00 88.44 114 LEU A CA 1
ATOM 949 C C . LEU A 1 114 ? 11.043 5.322 -12.445 1.00 88.44 114 LEU A C 1
ATOM 951 O O . LEU A 1 114 ? 9.929 5.444 -11.949 1.00 88.44 114 LEU A O 1
ATOM 955 N N . CYS A 1 115 ? 12.130 5.909 -11.932 1.00 90.12 115 CYS A N 1
ATOM 956 C CA . CYS A 1 115 ? 12.064 6.739 -10.725 1.00 90.12 115 CYS A CA 1
ATOM 957 C C . CYS A 1 115 ? 11.116 7.928 -10.911 1.00 90.12 115 CYS A C 1
ATOM 959 O O . CYS A 1 115 ? 10.283 8.202 -10.057 1.00 90.12 115 CYS A O 1
ATOM 961 N N . ASN A 1 116 ? 11.213 8.629 -12.043 1.00 92.19 116 ASN A N 1
ATOM 962 C CA . ASN A 1 116 ? 10.360 9.785 -12.317 1.00 92.19 116 ASN A CA 1
ATOM 963 C C . ASN A 1 116 ? 8.890 9.388 -12.474 1.00 92.19 116 ASN A C 1
ATOM 965 O O . ASN A 1 116 ? 8.020 10.085 -11.962 1.00 92.19 116 ASN A O 1
ATOM 969 N N . GLY A 1 117 ? 8.609 8.273 -13.153 1.00 92.31 117 GLY A N 1
ATOM 970 C CA . GLY A 1 117 ? 7.246 7.772 -13.297 1.00 92.31 117 GLY A CA 1
ATOM 971 C C . GLY A 1 117 ? 6.637 7.358 -11.960 1.00 92.31 117 GLY A C 1
ATOM 972 O O . GLY A 1 117 ? 5.501 7.727 -11.677 1.00 92.31 117 GLY A O 1
ATOM 973 N N . PHE A 1 118 ? 7.410 6.686 -11.104 1.00 93.31 118 PHE A N 1
ATOM 974 C CA . PHE A 1 118 ? 6.938 6.318 -9.774 1.00 93.31 118 PHE A CA 1
ATOM 975 C C . PHE A 1 118 ? 6.732 7.539 -8.870 1.00 93.31 118 PHE A C 1
ATOM 977 O O . PHE A 1 118 ? 5.678 7.657 -8.254 1.00 93.31 118 PHE A O 1
ATOM 984 N N . ARG A 1 119 ? 7.663 8.506 -8.862 1.00 93.81 119 ARG A N 1
ATOM 985 C CA . ARG A 1 119 ? 7.477 9.788 -8.156 1.00 93.81 119 ARG A CA 1
ATOM 986 C C . ARG A 1 119 ? 6.231 10.531 -8.625 1.00 93.81 119 ARG A C 1
ATOM 988 O O . ARG A 1 119 ? 5.517 11.079 -7.796 1.00 93.81 119 ARG A O 1
ATOM 995 N N . SER A 1 120 ? 5.970 10.544 -9.935 1.00 95.38 120 SER A N 1
ATOM 996 C CA . SER A 1 120 ? 4.747 11.135 -10.480 1.00 95.38 120 SER A CA 1
ATOM 997 C C . SER A 1 120 ? 3.523 10.419 -9.929 1.00 95.38 120 SER A C 1
ATOM 999 O O . SER A 1 120 ? 2.648 11.083 -9.408 1.00 95.38 120 SER A O 1
ATOM 1001 N N . ALA A 1 121 ? 3.485 9.085 -9.961 1.00 94.88 121 ALA A N 1
ATOM 1002 C CA . ALA A 1 121 ? 2.355 8.321 -9.433 1.00 94.88 121 ALA A CA 1
ATOM 1003 C C . ALA A 1 121 ? 2.116 8.578 -7.935 1.00 94.88 121 ALA A C 1
ATOM 1005 O O . ALA A 1 121 ? 0.977 8.739 -7.515 1.00 94.88 121 ALA A O 1
ATOM 1006 N N . VAL A 1 122 ? 3.187 8.657 -7.140 1.00 94.56 122 VAL A N 1
ATOM 1007 C CA . VAL A 1 122 ? 3.129 8.998 -5.710 1.00 94.56 122 VAL A CA 1
ATOM 1008 C C . VAL A 1 122 ? 2.593 10.416 -5.505 1.00 94.56 122 VAL A C 1
ATOM 1010 O O . VAL A 1 122 ? 1.695 10.609 -4.688 1.00 94.56 122 VAL A O 1
ATOM 1013 N N . SER A 1 123 ? 3.075 11.382 -6.291 1.00 95.56 123 SER A N 1
ATOM 1014 C CA . SER A 1 123 ? 2.594 12.767 -6.260 1.00 95.56 123 SER A CA 1
ATOM 1015 C C . SER A 1 123 ? 1.134 12.890 -6.695 1.00 95.56 123 SER A C 1
ATOM 1017 O O . SER A 1 123 ? 0.386 13.613 -6.053 1.00 95.56 123 SER A O 1
ATOM 1019 N N . ASP A 1 124 ? 0.719 12.184 -7.750 1.00 95.31 124 ASP A N 1
ATOM 1020 C CA . ASP A 1 124 ? -0.664 12.164 -8.247 1.00 95.31 124 ASP A CA 1
ATOM 1021 C C . ASP A 1 124 ? -1.630 11.612 -7.185 1.00 95.31 124 ASP A C 1
ATOM 1023 O O . ASP A 1 124 ? -2.819 11.911 -7.193 1.00 95.31 124 ASP A O 1
ATOM 1027 N N . CYS A 1 125 ? -1.111 10.789 -6.271 1.00 95.19 125 CYS A N 1
ATOM 1028 C CA . CYS A 1 125 ? -1.857 10.172 -5.185 1.00 95.19 125 CYS A CA 1
ATOM 1029 C C . CYS A 1 125 ? -1.782 10.952 -3.859 1.00 95.19 125 CYS A C 1
ATOM 1031 O O . CYS A 1 125 ? -2.251 10.426 -2.847 1.00 95.19 125 CYS A O 1
ATOM 1033 N N . ASP A 1 126 ? -1.164 12.141 -3.833 1.00 93.69 126 ASP A N 1
ATOM 1034 C CA . ASP A 1 126 ? -0.783 12.914 -2.634 1.00 93.69 126 ASP A CA 1
ATOM 1035 C C . ASP A 1 126 ? -0.108 12.071 -1.536 1.00 93.69 126 ASP A C 1
ATOM 1037 O O . ASP A 1 126 ? -0.282 12.305 -0.337 1.00 93.69 126 ASP A O 1
ATOM 1041 N N . LEU A 1 127 ? 0.639 11.042 -1.934 1.00 94.19 127 LEU A N 1
ATOM 1042 C CA . LEU A 1 127 ? 1.314 10.166 -0.992 1.00 94.19 127 LEU A CA 1
ATOM 1043 C C . LEU A 1 127 ? 2.618 10.817 -0.538 1.00 94.19 127 LEU A C 1
ATOM 1045 O O . LEU A 1 127 ? 3.419 11.292 -1.342 1.00 94.19 127 LEU A O 1
ATOM 1049 N N . THR A 1 128 ? 2.839 10.800 0.771 1.00 91.44 128 THR A N 1
ATOM 1050 C CA . THR A 1 128 ? 4.114 11.189 1.374 1.00 91.44 128 THR A CA 1
ATOM 1051 C C . THR A 1 128 ? 4.789 9.947 1.927 1.00 91.44 128 THR A C 1
ATOM 1053 O O . THR A 1 128 ? 4.148 9.150 2.613 1.00 91.44 128 THR A O 1
ATOM 1056 N N . ASP A 1 129 ? 6.076 9.788 1.629 1.00 86.50 129 ASP A N 1
ATOM 1057 C CA . ASP A 1 129 ? 6.864 8.698 2.191 1.00 86.50 129 ASP A CA 1
ATOM 1058 C C . ASP A 1 129 ? 7.050 8.889 3.703 1.00 86.50 129 ASP A C 1
ATOM 1060 O O . ASP A 1 129 ? 7.364 9.986 4.175 1.00 86.50 129 ASP A O 1
ATOM 1064 N N . ILE A 1 130 ? 6.837 7.819 4.466 1.00 85.31 130 ILE A N 1
ATOM 1065 C CA . ILE A 1 130 ? 7.014 7.825 5.917 1.00 85.31 130 ILE A CA 1
ATOM 1066 C C . ILE A 1 130 ? 8.408 7.288 6.196 1.00 85.31 130 ILE A C 1
ATOM 1068 O O . ILE A 1 130 ? 8.692 6.120 5.941 1.00 85.31 130 ILE A O 1
ATOM 1072 N N . HIS A 1 131 ? 9.264 8.135 6.764 1.00 77.75 131 HIS A N 1
ATOM 1073 C CA . HIS A 1 131 ? 10.615 7.725 7.117 1.00 77.75 131 HIS A CA 1
ATOM 1074 C C . HIS A 1 131 ? 10.588 6.547 8.099 1.00 77.75 131 HIS A C 1
ATOM 1076 O O . HIS A 1 131 ? 9.988 6.631 9.173 1.00 77.75 131 HIS A O 1
ATOM 1082 N N . LEU A 1 132 ? 11.244 5.450 7.723 1.00 71.12 132 LEU A N 1
ATOM 1083 C CA . LEU A 1 132 ? 11.423 4.281 8.572 1.00 71.12 132 LEU A CA 1
ATOM 1084 C C . LEU A 1 132 ? 12.784 4.364 9.263 1.00 71.12 132 LEU A C 1
ATOM 1086 O O . LEU A 1 132 ? 13.823 4.287 8.608 1.00 71.12 132 LEU A O 1
ATOM 1090 N N . ASP A 1 133 ? 12.779 4.458 10.590 1.00 71.69 133 ASP A N 1
ATOM 1091 C CA . ASP A 1 133 ? 13.998 4.328 11.385 1.00 71.69 133 ASP A CA 1
ATOM 1092 C C . ASP A 1 133 ? 14.487 2.871 11.350 1.00 71.69 133 ASP A C 1
ATOM 1094 O O . ASP A 1 133 ? 13.795 1.953 11.801 1.00 71.69 133 ASP A O 1
ATOM 1098 N N . GLY A 1 134 ? 15.689 2.632 10.817 1.00 71.88 134 GLY A N 1
ATOM 1099 C CA . GLY A 1 134 ? 16.260 1.286 10.742 1.00 71.88 134 GLY A CA 1
ATOM 1100 C C . GLY A 1 134 ? 17.306 1.100 9.647 1.00 71.88 134 GLY A C 1
ATOM 1101 O O . GLY A 1 134 ? 17.982 2.042 9.240 1.00 71.88 134 GLY A O 1
ATOM 1102 N N . TYR A 1 135 ? 17.471 -0.145 9.188 1.00 62.62 135 TYR A N 1
ATOM 1103 C CA . TYR A 1 135 ? 18.387 -0.469 8.094 1.00 62.62 135 TYR A CA 1
ATOM 1104 C C . TYR A 1 135 ? 17.761 -0.076 6.745 1.00 62.62 135 TYR A C 1
ATOM 1106 O O . TYR A 1 135 ? 16.740 -0.652 6.377 1.00 62.62 135 TYR A O 1
ATOM 1114 N N . PRO A 1 136 ? 18.376 0.843 5.978 1.00 64.00 136 PRO A N 1
ATOM 1115 C CA . PRO A 1 136 ? 17.802 1.359 4.730 1.00 64.00 136 PRO A CA 1
ATOM 1116 C C . PRO A 1 136 ? 17.834 0.365 3.558 1.00 64.00 136 PRO A C 1
ATOM 1118 O O . PRO A 1 136 ? 17.319 0.658 2.486 1.00 64.00 136 PRO A O 1
ATOM 1121 N N . TYR A 1 137 ? 18.446 -0.807 3.741 1.00 61.66 137 TYR A N 1
ATOM 1122 C CA . TYR A 1 137 ? 18.572 -1.832 2.710 1.00 61.66 137 TYR A CA 1
ATOM 1123 C C . TYR A 1 137 ? 18.249 -3.204 3.306 1.00 61.66 137 TYR A C 1
ATOM 1125 O O . TYR A 1 137 ? 18.667 -3.499 4.429 1.00 61.66 137 TYR A O 1
ATOM 1133 N N . THR A 1 138 ? 17.556 -4.038 2.533 1.00 57.56 138 THR A N 1
ATOM 1134 C CA . THR A 1 138 ? 17.340 -5.471 2.795 1.00 57.56 138 THR A CA 1
ATOM 1135 C C . THR A 1 138 ? 18.289 -6.331 1.980 1.00 57.56 138 THR A C 1
ATOM 1137 O O . THR A 1 138 ? 18.455 -6.012 0.779 1.00 57.56 138 THR A O 1
#

Nearest PDB structures (foldseek):
  1wdu-assembly1_A  TM=7.143E-01  e=2.060E-03  Bombyx mori
  1wdu-assembly2_B  TM=6.575E-01  e=1.516E-03  Bombyx mori
  5gkj-assembly1_B  TM=4.176E-01  e=1.460E+00  Thermococcus kodakarensis KOD1
  5xyi-assembly1_H  TM=3.038E-01  e=1.215E+00  Trichomonas vaginalis
  4lid-assembly1_A  TM=2.992E-01  e=3.447E+00  Sulfolobus spindle-shaped virus 1

Radius of gyration: 16.36 Å; Cα contacts (8 Å, |Δi|>4): 194; chains: 1; bounding box: 40×35×38 Å

pLDDT: mean 89.3, std 7.63, range [57.56, 97.5]

Foldseek 3Di:
DVVVCVVVVFDDKDKDDADPPDAIDMDTHHPQWDWDFDDDDSFWTKIWIDDPPDFIAIEIEGHADLDPVCLVVLLVVLLVVLVPDPGHYDYDYCNNADLDQVLDDDDDGDPVVRNVSVVVSCVSSVHDDDDDPDDSHD

Solvent-accessible surface area (backbone atoms only — not comparable to full-atom values): 8465 Å² total; per-residue (Å²): 110,67,73,57,36,56,75,72,68,33,74,46,74,50,73,41,77,55,60,93,92,44,78,48,45,75,52,72,44,41,81,91,52,48,69,45,80,73,54,70,54,80,42,33,42,34,31,37,40,50,47,94,95,53,80,58,30,32,42,33,46,38,44,36,56,84,50,77,92,40,49,66,60,42,38,51,50,50,45,55,58,45,73,75,52,91,52,58,76,47,75,48,72,48,63,76,70,45,77,46,71,83,75,52,91,68,92,69,81,72,63,65,68,56,24,52,50,48,45,46,36,36,55,78,50,73,57,74,89,78,90,74,92,73,78,92,70,133

Organism: NCBI:txid97028

Sequence (138 aa):
MERIRVNLKFTSCLSVDVEGRSGGLSVMWRDTIKCRVMNYSRNFINLIVEEKGKEDWRLTCYYGYPERGRRRQAWDMLRELRDMSDLPWCIVGDFNDLLSQEDKKGTHPHPNWLCNGFRSAVSDCDLTDIHLDGYPYT

InterPro domains:
  IPR005135 Endonuclease/exonuclease/phosphatase [PF03372] (19-120)
  IPR036691 Endonuclease/exonuclease/phosphatase superfamily [G3DSA:3.60.10.10] (1-138)
  IPR036691 Endonuclease/exonuclease/phosphatase superfamily [SSF56219] (13-138)